Protein AF-A0A916S9A1-F1 (afdb_monomer_lite)

Structure (mmCIF, N/CA/C/O backbone):
data_AF-A0A916S9A1-F1
#
_entry.id   AF-A0A916S9A1-F1
#
loop_
_atom_site.group_PDB
_atom_site.id
_atom_site.type_symbol
_atom_site.label_atom_id
_atom_site.label_alt_id
_atom_site.label_comp_id
_atom_site.label_asym_id
_atom_site.label_entity_id
_atom_site.label_seq_id
_atom_site.pdbx_PDB_ins_code
_atom_site.Cartn_x
_atom_site.Cartn_y
_atom_site.Cartn_z
_atom_site.occupancy
_atom_site.B_iso_or_equiv
_atom_site.auth_seq_id
_atom_site.auth_comp_id
_atom_site.auth_asym_id
_atom_site.auth_atom_id
_atom_site.pdbx_PDB_model_num
ATOM 1 N N . MET A 1 1 ? 25.408 7.866 -15.399 1.00 46.00 1 MET A N 1
ATOM 2 C CA . MET A 1 1 ? 24.540 7.171 -14.432 1.00 46.00 1 MET A CA 1
ATOM 3 C C . MET A 1 1 ? 23.145 7.695 -14.673 1.00 46.00 1 MET A C 1
ATOM 5 O O . MET A 1 1 ? 22.833 8.785 -14.208 1.00 46.00 1 MET A O 1
ATOM 9 N N . ASP A 1 2 ? 22.366 6.996 -15.493 1.00 54.44 2 ASP A N 1
ATOM 10 C CA . ASP A 1 2 ? 20.970 7.356 -15.722 1.00 54.44 2 ASP A CA 1
ATOM 11 C C . ASP A 1 2 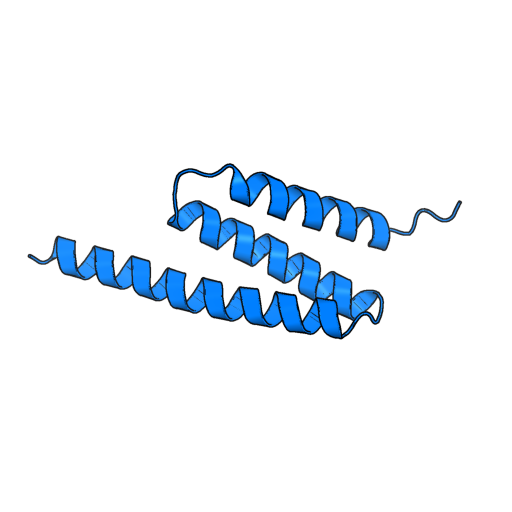? 20.214 7.067 -14.432 1.00 54.44 2 ASP A C 1
ATOM 13 O O . ASP A 1 2 ? 19.957 5.914 -14.092 1.00 54.44 2 ASP A O 1
ATOM 17 N N . ILE A 1 3 ? 19.956 8.119 -13.656 1.00 56.78 3 ILE A N 1
ATOM 18 C CA . ILE A 1 3 ? 19.168 8.022 -12.434 1.00 56.78 3 ILE A CA 1
ATOM 19 C C . ILE A 1 3 ? 17.752 7.661 -12.871 1.00 56.78 3 ILE A C 1
ATOM 21 O O . ILE A 1 3 ? 16.962 8.516 -13.273 1.00 56.78 3 ILE A O 1
ATOM 25 N N . ASN A 1 4 ? 17.452 6.366 -12.844 1.00 76.38 4 ASN A N 1
ATOM 26 C CA . ASN A 1 4 ? 16.144 5.857 -13.190 1.00 76.38 4 ASN A CA 1
ATOM 27 C C . ASN A 1 4 ? 15.202 6.245 -12.052 1.00 76.38 4 ASN A C 1
ATOM 29 O O . ASN A 1 4 ? 15.307 5.734 -10.939 1.00 76.38 4 ASN A O 1
ATOM 33 N N . TRP A 1 5 ? 14.286 7.175 -12.316 1.00 79.50 5 TRP A N 1
ATOM 34 C CA . TRP A 1 5 ? 13.272 7.634 -11.357 1.00 79.50 5 TRP A CA 1
ATOM 35 C C . TRP A 1 5 ? 12.493 6.468 -10.707 1.00 79.50 5 TRP A C 1
ATOM 37 O O . TRP A 1 5 ? 12.003 6.590 -9.586 1.00 79.50 5 TRP A O 1
ATOM 47 N N . LEU A 1 6 ? 12.444 5.319 -11.389 1.00 78.19 6 LEU A N 1
ATOM 48 C CA . LEU A 1 6 ? 11.935 4.039 -10.900 1.00 78.19 6 LEU A CA 1
ATOM 49 C C . LEU A 1 6 ? 12.666 3.530 -9.647 1.00 78.19 6 LEU A C 1
ATOM 51 O O . LEU A 1 6 ? 12.006 3.113 -8.701 1.00 78.19 6 LEU A O 1
ATOM 55 N N . GLU A 1 7 ? 13.997 3.598 -9.579 1.00 80.56 7 GLU A N 1
ATOM 56 C CA . GLU A 1 7 ? 14.748 3.138 -8.398 1.00 80.56 7 GLU A CA 1
ATOM 57 C C . GLU A 1 7 ? 14.423 3.985 -7.162 1.00 80.56 7 GLU A C 1
ATOM 59 O O . GLU A 1 7 ? 14.203 3.455 -6.071 1.00 80.56 7 GLU A O 1
ATOM 64 N N . TRP A 1 8 ? 14.298 5.303 -7.343 1.00 85.25 8 TRP A N 1
ATOM 65 C CA . TRP A 1 8 ? 13.863 6.213 -6.281 1.00 85.25 8 TRP A CA 1
ATOM 66 C C . TRP A 1 8 ? 12.447 5.910 -5.797 1.00 85.25 8 TRP A C 1
ATOM 68 O O . TRP A 1 8 ? 12.186 5.986 -4.596 1.00 85.25 8 TRP A O 1
ATOM 78 N N . LEU A 1 9 ? 11.548 5.520 -6.705 1.00 81.75 9 LEU A N 1
ATOM 79 C CA . LEU A 1 9 ? 10.197 5.087 -6.356 1.00 81.75 9 LEU A CA 1
ATOM 80 C C . LEU A 1 9 ? 10.230 3.819 -5.482 1.00 81.75 9 LEU A C 1
ATOM 82 O O . LEU A 1 9 ? 9.531 3.753 -4.471 1.00 81.75 9 LEU A O 1
ATOM 86 N N . GLY A 1 10 ? 11.086 2.849 -5.821 1.00 79.00 10 GLY A N 1
ATOM 87 C CA . GLY A 1 10 ? 11.303 1.636 -5.028 1.00 79.00 10 GLY A CA 1
ATOM 88 C C . GLY A 1 10 ? 11.871 1.916 -3.629 1.00 79.00 10 GLY A C 1
ATOM 89 O O . GLY A 1 10 ? 11.381 1.363 -2.637 1.00 79.00 10 GLY A O 1
ATOM 90 N N . TYR A 1 11 ? 12.851 2.819 -3.512 1.00 86.12 11 TYR A N 1
ATOM 91 C CA . TYR A 1 11 ? 13.391 3.235 -2.211 1.00 86.12 11 TYR A CA 1
ATOM 92 C C . TYR A 1 11 ? 12.358 3.977 -1.359 1.00 86.12 11 TYR A C 1
ATOM 94 O O . TYR A 1 11 ? 12.223 3.679 -0.170 1.00 86.12 11 TYR A O 1
ATOM 102 N N . LEU A 1 12 ? 11.582 4.885 -1.959 1.00 85.44 12 LEU A N 1
ATOM 103 C CA . LEU A 1 12 ? 10.4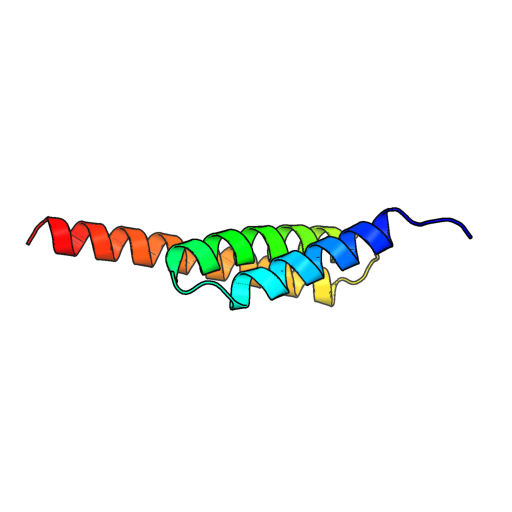86 5.575 -1.275 1.00 85.44 12 LEU A CA 1
ATOM 104 C C . LEU A 1 12 ? 9.432 4.591 -0.765 1.00 85.44 12 LEU A C 1
ATOM 106 O O . LEU A 1 12 ? 9.030 4.672 0.395 1.00 85.44 12 LEU A O 1
ATOM 110 N N . ALA A 1 13 ? 9.019 3.632 -1.595 1.00 79.94 13 ALA A N 1
ATOM 111 C CA . ALA A 1 13 ? 8.046 2.620 -1.203 1.00 79.94 13 ALA A CA 1
ATOM 112 C C . ALA A 1 13 ? 8.562 1.762 -0.030 1.00 79.94 13 ALA A C 1
ATOM 114 O O . ALA A 1 13 ? 7.831 1.528 0.935 1.00 79.94 13 ALA A O 1
ATOM 115 N N . SER A 1 14 ? 9.841 1.370 -0.057 1.00 81.00 14 SER A N 1
ATOM 116 C CA . SER A 1 14 ? 10.496 0.620 1.030 1.00 81.00 14 SER A CA 1
ATOM 117 C C . SER A 1 14 ? 10.513 1.405 2.341 1.00 81.00 14 SER A C 1
ATOM 119 O O . SER A 1 14 ? 10.178 0.866 3.396 1.00 81.00 14 SER A O 1
ATOM 121 N N . LEU A 1 15 ? 10.846 2.697 2.273 1.00 86.75 15 LEU A N 1
ATOM 122 C CA . LEU A 1 15 ? 10.876 3.586 3.431 1.00 86.75 15 LEU A CA 1
ATOM 123 C C . LEU A 1 15 ? 9.481 3.751 4.054 1.00 86.75 15 LEU A C 1
ATOM 125 O O . LEU A 1 15 ? 9.337 3.693 5.273 1.00 86.75 15 LEU A O 1
ATOM 129 N N . ILE A 1 16 ? 8.444 3.908 3.226 1.00 81.25 16 ILE A N 1
ATOM 130 C CA . ILE A 1 16 ? 7.049 4.023 3.679 1.00 81.25 16 ILE A CA 1
ATOM 131 C C . ILE A 1 16 ? 6.615 2.754 4.419 1.00 81.25 16 ILE A C 1
ATOM 133 O O . ILE A 1 16 ? 6.027 2.844 5.500 1.00 81.25 16 ILE A O 1
ATOM 137 N N . VAL A 1 17 ? 6.928 1.574 3.873 1.00 77.62 17 VAL A N 1
ATOM 138 C CA . VAL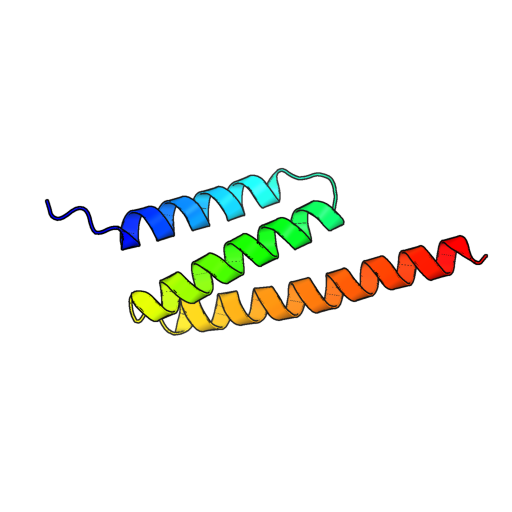 A 1 17 ? 6.623 0.292 4.524 1.00 77.62 17 VAL A CA 1
ATOM 139 C C . VAL A 1 17 ? 7.367 0.177 5.855 1.00 77.62 17 VAL A C 1
ATOM 141 O O . VAL A 1 17 ? 6.749 -0.172 6.860 1.00 77.62 17 VAL A O 1
ATOM 144 N N . LEU A 1 18 ? 8.648 0.550 5.907 1.00 82.56 18 LEU A N 1
ATOM 145 C CA . LEU A 1 18 ? 9.438 0.539 7.139 1.00 82.56 18 LEU A CA 1
ATOM 146 C C . LEU A 1 18 ? 8.826 1.446 8.222 1.00 82.56 18 LEU A C 1
ATOM 148 O O . LEU A 1 18 ? 8.645 1.019 9.360 1.00 82.56 18 LEU A O 1
ATOM 152 N N . ILE A 1 19 ? 8.444 2.675 7.861 1.00 80.62 19 ILE A N 1
ATOM 153 C CA . ILE A 1 19 ? 7.806 3.631 8.781 1.00 80.62 19 ILE A CA 1
ATOM 154 C C . ILE A 1 19 ? 6.441 3.113 9.254 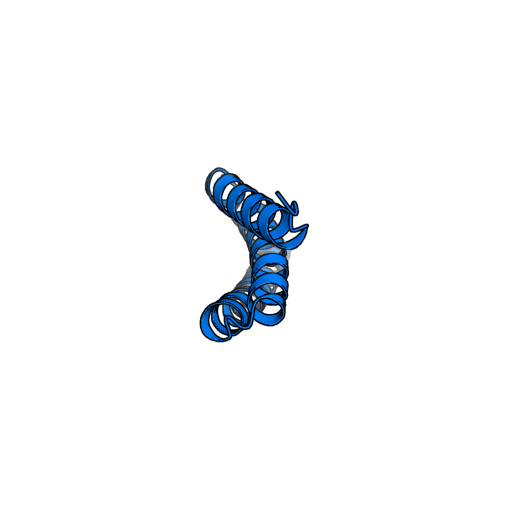1.00 80.62 19 ILE A C 1
ATOM 156 O O . ILE A 1 19 ? 6.067 3.334 10.407 1.00 80.62 19 ILE A O 1
ATOM 160 N N . SER A 1 20 ? 5.704 2.387 8.407 1.00 70.69 20 SER A N 1
ATOM 161 C CA . SER A 1 20 ? 4.411 1.805 8.786 1.00 70.69 20 SER A CA 1
ATOM 162 C C . SER A 1 20 ? 4.525 0.837 9.972 1.00 70.69 20 SER A C 1
ATOM 164 O O . SER A 1 20 ? 3.634 0.817 10.822 1.00 70.69 20 SER A O 1
ATOM 166 N N . LEU A 1 21 ? 5.644 0.107 10.080 1.00 74.62 21 LEU A N 1
ATOM 167 C CA . LEU A 1 21 ? 5.901 -0.850 11.163 1.00 74.62 21 LEU A CA 1
ATOM 168 C C . LEU A 1 21 ? 6.148 -0.172 12.515 1.00 74.62 21 LEU A C 1
ATOM 170 O O . LEU A 1 21 ? 5.960 -0.797 13.554 1.00 74.62 21 LEU A O 1
ATOM 174 N N . LEU A 1 22 ? 6.532 1.106 12.518 1.00 77.88 22 LEU A N 1
ATOM 175 C CA . LEU A 1 22 ? 6.781 1.877 13.739 1.00 77.88 22 LEU A CA 1
ATOM 176 C C . LEU A 1 22 ? 5.489 2.451 14.352 1.00 77.88 22 LEU A C 1
ATOM 178 O O . LEU A 1 22 ? 5.527 3.084 15.408 1.00 77.88 22 LEU A O 1
ATOM 182 N N . MET A 1 23 ? 4.331 2.264 13.710 1.00 74.81 23 MET A N 1
ATOM 183 C CA . MET A 1 23 ? 3.074 2.857 14.162 1.00 74.81 23 MET A CA 1
ATOM 184 C C . MET A 1 23 ? 2.338 1.999 15.190 1.00 74.81 23 MET A C 1
ATOM 186 O O . MET A 1 23 ? 1.961 0.864 14.929 1.00 74.81 23 MET A O 1
ATOM 190 N N . SER A 1 24 ? 2.018 2.606 16.336 1.00 67.69 24 SER A N 1
ATOM 191 C CA . SER A 1 24 ? 1.276 1.954 17.428 1.00 67.69 24 SER A CA 1
ATOM 192 C C . SER A 1 24 ? -0.232 1.794 17.149 1.00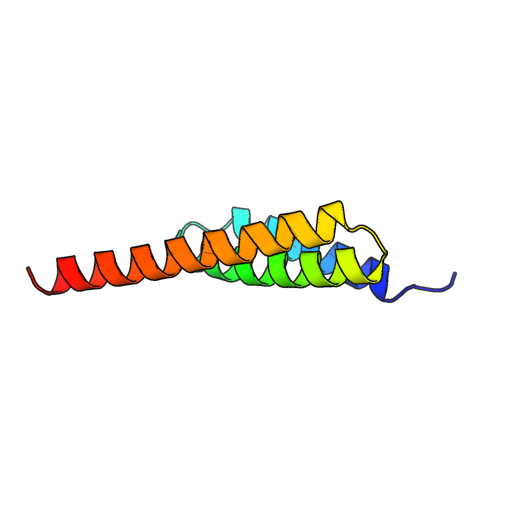 67.69 24 SER A C 1
ATOM 194 O O . SER A 1 24 ? -0.893 0.928 17.715 1.00 67.69 24 SER A O 1
ATOM 196 N N . SER A 1 25 ? -0.803 2.595 16.241 1.00 73.44 25 SER A N 1
ATOM 197 C CA . SER A 1 25 ? -2.230 2.511 15.901 1.00 73.44 25 SER A CA 1
ATOM 198 C C . SER A 1 25 ? -2.467 1.576 14.716 1.00 73.44 25 SER A C 1
ATOM 200 O O . SER A 1 25 ? -2.066 1.886 13.595 1.00 73.44 25 SER A O 1
ATOM 202 N N . ILE A 1 26 ? -3.205 0.484 14.944 1.00 75.31 26 ILE A N 1
ATOM 203 C CA . ILE A 1 26 ? -3.571 -0.519 13.923 1.00 75.31 26 ILE A CA 1
ATOM 204 C C . ILE A 1 26 ? -4.270 0.125 12.713 1.00 75.31 26 ILE A C 1
ATOM 206 O O . ILE A 1 26 ? -4.032 -0.266 11.572 1.00 75.31 26 ILE A O 1
ATOM 210 N N . LEU A 1 27 ? -5.104 1.144 12.943 1.00 76.94 27 LEU A N 1
ATOM 211 C CA . LEU A 1 27 ? -5.786 1.895 11.884 1.00 76.94 27 LEU A CA 1
ATOM 212 C C . LEU A 1 27 ? -4.807 2.694 11.015 1.00 76.94 27 LEU A C 1
ATOM 214 O O . LEU A 1 27 ? -4.874 2.613 9.790 1.00 76.94 27 LEU A O 1
ATOM 218 N N . LYS A 1 28 ? -3.876 3.432 11.637 1.00 77.69 28 LYS A N 1
ATOM 219 C CA . LYS A 1 28 ? -2.856 4.209 10.909 1.00 77.69 28 LYS A CA 1
ATOM 220 C C . LYS A 1 28 ? -1.887 3.293 10.160 1.00 77.69 28 LYS A C 1
ATOM 222 O O . LYS A 1 28 ? -1.578 3.558 9.003 1.00 77.69 28 LYS A O 1
ATOM 227 N N . LEU A 1 29 ? -1.488 2.184 10.786 1.00 80.44 29 LEU A N 1
ATOM 228 C CA . LEU A 1 29 ? -0.634 1.168 10.175 1.00 80.44 29 LEU A CA 1
ATOM 229 C C . LEU A 1 29 ? -1.273 0.611 8.902 1.00 80.44 29 LEU A C 1
ATOM 231 O O . LEU A 1 29 ? -0.625 0.571 7.861 1.00 80.44 29 LEU A O 1
ATOM 235 N N . ARG A 1 30 ? -2.559 0.244 8.947 1.00 82.31 30 ARG A N 1
ATOM 236 C CA . ARG A 1 30 ? -3.263 -0.294 7.774 1.00 82.31 30 ARG A CA 1
ATOM 237 C C . ARG A 1 30 ? -3.371 0.713 6.638 1.00 82.31 30 ARG A C 1
ATOM 239 O O . ARG A 1 30 ? -3.134 0.327 5.502 1.00 82.31 30 ARG A O 1
ATOM 246 N N . TRP A 1 31 ? -3.660 1.981 6.929 1.00 82.62 31 TRP A N 1
ATOM 247 C CA . TRP A 1 31 ? -3.705 3.033 5.908 1.00 82.62 31 TRP A CA 1
ATOM 248 C C . TRP A 1 31 ? -2.362 3.225 5.201 1.00 82.62 31 TRP A C 1
ATOM 250 O O . TRP A 1 31 ? -2.303 3.219 3.973 1.00 82.62 31 TRP A O 1
ATOM 260 N N . ILE A 1 32 ? -1.274 3.346 5.961 1.00 85.44 32 ILE A N 1
ATOM 261 C CA . ILE A 1 32 ? 0.057 3.573 5.384 1.00 85.44 32 ILE A CA 1
ATOM 262 C C . ILE A 1 32 ? 0.551 2.338 4.651 1.00 85.44 32 ILE A C 1
ATOM 264 O O . ILE A 1 32 ? 1.097 2.460 3.559 1.00 85.44 32 ILE A O 1
ATOM 268 N N . ASN A 1 33 ? 0.307 1.150 5.201 1.00 86.38 33 ASN A N 1
ATOM 269 C CA . ASN A 1 33 ? 0.679 -0.090 4.544 1.00 86.38 33 ASN A CA 1
ATOM 270 C C . ASN A 1 33 ? -0.104 -0.279 3.233 1.00 86.38 33 ASN A C 1
ATOM 272 O O . ASN A 1 33 ? 0.456 -0.775 2.264 1.00 86.38 33 ASN A O 1
ATOM 276 N N . MET A 1 34 ? -1.362 0.177 3.150 1.00 86.31 34 MET A N 1
ATOM 277 C CA . MET A 1 34 ? -2.154 0.177 1.912 1.00 86.31 34 MET A CA 1
ATOM 278 C C . MET A 1 34 ? -1.591 1.145 0.857 1.00 86.31 34 MET A C 1
ATOM 280 O O . MET A 1 34 ? -1.514 0.793 -0.315 1.00 86.31 34 MET A O 1
ATOM 284 N N . ILE A 1 35 ? -1.136 2.334 1.266 1.00 88.88 35 ILE A N 1
ATOM 285 C CA . ILE A 1 35 ? -0.480 3.299 0.366 1.00 88.88 35 ILE A CA 1
ATOM 286 C C . ILE A 1 35 ? 0.877 2.760 -0.111 1.00 88.88 35 ILE A C 1
ATOM 288 O O . ILE A 1 35 ? 1.155 2.761 -1.309 1.00 88.88 35 ILE A O 1
ATOM 292 N N . GLY A 1 36 ? 1.703 2.261 0.813 1.00 87.00 36 GLY A N 1
ATOM 293 C CA . GLY A 1 36 ? 3.025 1.707 0.517 1.00 87.00 36 GLY A CA 1
ATOM 294 C C . GLY A 1 36 ? 2.955 0.491 -0.403 1.00 87.00 36 GLY A C 1
ATOM 295 O O . GLY A 1 36 ? 3.675 0.436 -1.396 1.00 87.00 36 GLY A O 1
ATOM 296 N N . SER A 1 37 ? 2.036 -0.441 -0.135 1.00 88.62 37 SER A N 1
ATOM 297 C CA . SER A 1 37 ? 1.795 -1.589 -1.020 1.00 88.62 37 SER A CA 1
ATOM 298 C C . SER A 1 37 ? 1.174 -1.177 -2.359 1.00 88.62 37 SER A C 1
ATOM 300 O O . SER A 1 37 ? 1.581 -1.697 -3.389 1.00 88.62 37 SER A O 1
ATOM 302 N N . GLY A 1 38 ? 0.281 -0.185 -2.420 1.00 91.19 38 GLY A N 1
ATOM 303 C CA . GLY A 1 38 ? -0.209 0.348 -3.700 1.00 91.19 38 GLY A CA 1
ATOM 304 C C . GLY A 1 38 ? 0.919 0.898 -4.584 1.00 91.19 38 GLY A C 1
ATOM 305 O O . GLY A 1 38 ? 1.011 0.558 -5.765 1.00 91.19 38 GLY A O 1
ATOM 306 N N . LEU A 1 39 ? 1.830 1.676 -3.992 1.00 88.38 39 LEU A N 1
ATOM 307 C CA . LEU A 1 39 ? 3.029 2.191 -4.663 1.00 88.38 39 LEU A CA 1
ATOM 308 C C . LEU A 1 39 ? 3.974 1.066 -5.101 1.00 88.38 39 LEU A C 1
ATOM 310 O O . LEU A 1 39 ? 4.425 1.058 -6.244 1.00 88.38 39 LEU A O 1
ATOM 314 N N . PHE A 1 40 ? 4.237 0.088 -4.231 1.00 85.19 40 PHE A N 1
ATOM 315 C CA . PHE A 1 40 ? 5.064 -1.077 -4.562 1.00 85.19 40 PHE A CA 1
ATOM 316 C C . PHE A 1 40 ? 4.452 -1.958 -5.649 1.00 85.19 40 PHE A C 1
ATOM 318 O O . PHE A 1 40 ? 5.174 -2.554 -6.445 1.00 85.19 40 PHE A O 1
ATOM 325 N N . SER A 1 41 ? 3.125 -2.057 -5.680 1.00 91.06 41 SER A N 1
ATOM 326 C CA . SER A 1 41 ? 2.407 -2.795 -6.707 1.00 91.06 41 SER A CA 1
ATOM 327 C C . SER A 1 41 ? 2.607 -2.132 -8.068 1.00 91.06 41 SER A C 1
ATOM 329 O O . SER A 1 41 ? 3.051 -2.787 -9.011 1.00 91.06 41 SER A O 1
ATOM 331 N N . LEU A 1 42 ? 2.390 -0.812 -8.142 1.00 89.81 42 LEU A N 1
ATOM 332 C CA . LEU A 1 42 ? 2.631 -0.018 -9.346 1.00 89.81 42 LEU A CA 1
ATOM 333 C C . LEU A 1 42 ? 4.095 -0.121 -9.796 1.00 89.81 42 LEU A C 1
ATOM 335 O O . LEU A 1 42 ? 4.359 -0.388 -10.965 1.00 89.81 42 LEU A O 1
ATOM 339 N N . TYR A 1 43 ? 5.036 0.008 -8.858 1.00 85.62 43 TYR A N 1
ATOM 340 C CA . TYR A 1 43 ? 6.462 -0.189 -9.107 1.00 85.62 43 TYR A CA 1
ATOM 341 C C . TYR A 1 43 ? 6.753 -1.565 -9.716 1.00 85.62 43 TYR A C 1
ATOM 343 O O . TYR A 1 43 ? 7.393 -1.649 -10.760 1.00 85.62 43 TYR A O 1
ATOM 351 N N . GLY A 1 44 ? 6.241 -2.636 -9.099 1.00 86.94 44 GLY A N 1
ATOM 352 C CA . GLY A 1 44 ? 6.439 -4.014 -9.543 1.00 86.94 44 GLY A CA 1
ATOM 353 C C . GLY A 1 44 ? 5.951 -4.250 -10.971 1.00 86.94 44 GLY A C 1
ATOM 354 O O . GLY A 1 44 ? 6.647 -4.894 -11.751 1.00 86.94 44 GLY A O 1
ATOM 355 N N . PHE A 1 45 ? 4.807 -3.675 -11.349 1.00 89.69 45 PHE A N 1
ATOM 356 C CA . PHE A 1 45 ? 4.333 -3.732 -12.734 1.00 89.69 45 PHE A CA 1
ATOM 357 C C . PHE A 1 45 ? 5.216 -2.927 -13.692 1.00 89.69 45 PHE A C 1
ATOM 359 O O . PHE A 1 45 ? 5.516 -3.413 -14.780 1.00 89.69 45 PHE A O 1
ATOM 366 N N . LEU A 1 46 ? 5.673 -1.738 -13.286 1.00 86.25 46 LEU A N 1
ATOM 367 C CA . LEU A 1 46 ? 6.527 -0.879 -14.112 1.00 86.25 46 LEU A CA 1
ATOM 368 C C . LEU A 1 46 ? 7.901 -1.500 -14.404 1.00 86.25 46 LEU A C 1
ATOM 370 O O . LEU A 1 46 ? 8.403 -1.348 -15.513 1.00 86.25 46 LEU A O 1
ATOM 374 N N . ILE A 1 47 ? 8.496 -2.222 -13.449 1.00 85.69 47 ILE A N 1
ATOM 375 C CA . ILE A 1 47 ? 9.787 -2.909 -13.644 1.00 85.69 47 ILE A CA 1
ATOM 376 C C . ILE A 1 47 ? 9.648 -4.319 -14.245 1.00 85.69 47 ILE A C 1
ATOM 378 O O . ILE A 1 47 ? 10.633 -5.047 -14.344 1.00 85.69 47 ILE A O 1
ATOM 382 N N . GLY A 1 48 ? 8.430 -4.747 -14.596 1.00 86.25 48 GLY A N 1
ATOM 383 C CA . GLY A 1 48 ? 8.155 -6.098 -15.100 1.00 86.25 48 GLY A CA 1
ATOM 384 C C . GLY A 1 48 ? 8.229 -7.208 -14.039 1.00 86.25 48 GLY A C 1
ATOM 385 O O . GLY A 1 48 ? 8.091 -8.388 -14.360 1.00 86.25 48 GLY A O 1
ATOM 386 N N . ALA A 1 49 ? 8.393 -6.861 -12.763 1.00 89.56 49 ALA A N 1
ATOM 387 C CA . ALA A 1 49 ? 8.368 -7.789 -11.639 1.00 89.56 49 ALA A CA 1
ATOM 388 C C . ALA A 1 49 ? 6.921 -8.119 -11.236 1.00 89.56 49 ALA A C 1
ATOM 390 O O . ALA A 1 49 ? 6.431 -7.719 -10.174 1.00 89.56 49 ALA A O 1
ATOM 391 N N . LEU A 1 50 ? 6.242 -8.908 -12.074 1.00 90.19 50 LEU A N 1
ATOM 392 C CA . LEU A 1 50 ? 4.873 -9.382 -11.835 1.00 90.19 50 LEU A CA 1
ATOM 393 C C . LEU A 1 50 ? 4.637 -9.961 -10.423 1.00 90.19 50 LEU A C 1
ATOM 395 O O . LEU A 1 50 ? 3.615 -9.614 -9.830 1.00 90.19 50 LEU A O 1
ATOM 399 N N . PRO A 1 51 ? 5.546 -10.767 -9.828 1.00 89.12 51 PRO A N 1
ATOM 400 C CA . PRO A 1 51 ? 5.346 -11.285 -8.473 1.00 89.12 51 PRO A CA 1
ATOM 401 C C . PRO A 1 51 ? 5.226 -10.172 -7.424 1.00 89.12 51 PRO A C 1
ATOM 403 O O . PRO A 1 51 ? 4.363 -10.238 -6.553 1.00 89.12 51 PRO A O 1
ATOM 406 N N . VAL A 1 52 ? 6.049 -9.123 -7.536 1.00 88.25 52 VAL A N 1
ATOM 407 C CA . VAL A 1 52 ? 6.034 -7.966 -6.624 1.00 88.25 52 VAL A CA 1
ATOM 408 C C . VAL A 1 52 ? 4.745 -7.172 -6.806 1.00 88.25 52 VAL A C 1
ATOM 410 O O . VAL A 1 52 ? 4.096 -6.823 -5.818 1.00 88.25 52 VAL A O 1
ATOM 413 N N . GLY A 1 53 ? 4.354 -6.942 -8.064 1.00 91.81 53 GLY A N 1
ATOM 414 C CA . GLY A 1 53 ? 3.117 -6.258 -8.432 1.00 91.81 53 GLY A CA 1
ATOM 415 C C . GLY A 1 53 ? 1.888 -6.928 -7.819 1.00 91.81 53 GLY A C 1
ATOM 416 O O . GLY A 1 53 ? 1.141 -6.298 -7.070 1.00 91.81 53 GLY A O 1
ATOM 417 N N . ILE A 1 54 ? 1.725 -8.227 -8.078 1.00 93.31 54 ILE A N 1
ATOM 418 C CA . ILE A 1 54 ? 0.577 -9.033 -7.642 1.00 93.31 54 ILE A CA 1
ATOM 419 C C . ILE A 1 54 ? 0.542 -9.193 -6.119 1.00 93.31 54 ILE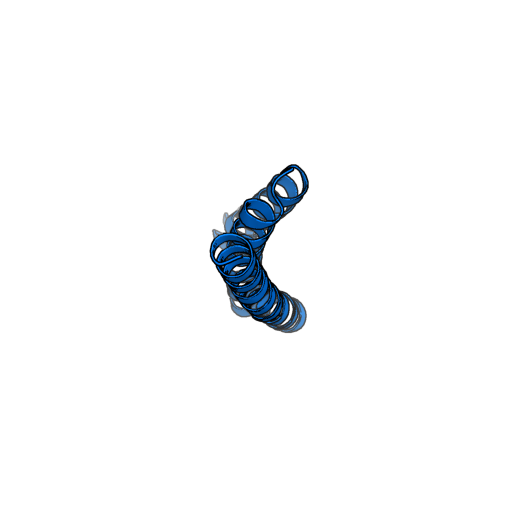 A C 1
ATOM 421 O O . ILE A 1 54 ? -0.520 -9.030 -5.518 1.00 93.31 54 ILE A O 1
ATOM 425 N N . MET A 1 55 ? 1.681 -9.476 -5.476 1.00 92.88 55 MET A N 1
ATOM 426 C CA . MET A 1 55 ? 1.731 -9.640 -4.019 1.00 92.88 55 MET A CA 1
ATOM 427 C C . MET A 1 55 ? 1.278 -8.374 -3.297 1.00 92.88 55 MET A C 1
ATOM 429 O O . MET A 1 55 ? 0.423 -8.430 -2.413 1.00 92.88 55 MET A O 1
ATOM 433 N N . ASN A 1 56 ? 1.797 -7.219 -3.712 1.00 90.31 56 ASN A N 1
ATOM 434 C CA . ASN A 1 56 ? 1.439 -5.949 -3.098 1.00 90.31 56 ASN A CA 1
ATOM 435 C C . ASN A 1 56 ? -0.002 -5.527 -3.413 1.00 90.31 56 ASN A C 1
ATOM 437 O O . ASN A 1 56 ? -0.677 -4.972 -2.550 1.00 90.31 56 ASN A O 1
ATOM 441 N N . LEU A 1 57 ? -0.515 -5.871 -4.595 1.00 92.69 57 LEU A N 1
ATOM 442 C CA . LEU A 1 57 ? -1.926 -5.682 -4.935 1.00 92.69 57 LEU A CA 1
ATOM 443 C C . LEU A 1 57 ? -2.841 -6.502 -4.004 1.00 92.69 57 LEU A C 1
ATOM 445 O O . LEU A 1 57 ? -3.848 -5.997 -3.510 1.00 92.69 57 LEU A O 1
ATOM 449 N N . GLY A 1 58 ? -2.458 -7.742 -3.685 1.00 92.56 58 GLY A N 1
ATOM 450 C CA . GLY A 1 58 ? -3.145 -8.565 -2.687 1.00 92.56 58 GLY A CA 1
ATOM 451 C C . GLY A 1 58 ? -3.129 -7.941 -1.287 1.00 92.56 58 GLY A C 1
ATOM 452 O O . GLY A 1 58 ? -4.158 -7.913 -0.610 1.00 92.56 58 GLY A O 1
ATOM 453 N N . ILE A 1 59 ? -1.992 -7.372 -0.870 1.00 89.19 59 ILE A N 1
ATOM 454 C CA . ILE A 1 59 ? -1.860 -6.664 0.414 1.00 89.19 59 ILE A CA 1
ATOM 455 C C . ILE A 1 59 ? -2.820 -5.468 0.489 1.00 89.19 59 ILE A C 1
ATOM 457 O O . ILE A 1 59 ? -3.443 -5.266 1.534 1.00 89.19 59 ILE A O 1
ATOM 461 N N . VAL A 1 60 ? -2.995 -4.712 -0.601 1.00 90.81 60 VAL A N 1
ATOM 462 C CA . VAL A 1 60 ? -3.962 -3.602 -0.672 1.00 90.81 60 VAL A CA 1
ATOM 463 C C . VAL A 1 60 ? -5.380 -4.093 -0.373 1.00 90.81 60 VAL A C 1
ATOM 465 O O . VAL A 1 60 ? -6.041 -3.541 0.507 1.00 90.81 60 VAL A O 1
ATOM 468 N N . PHE A 1 61 ? -5.834 -5.160 -1.037 1.00 91.75 61 PHE A N 1
ATOM 469 C CA . PHE A 1 61 ? -7.178 -5.708 -0.820 1.00 91.75 61 PHE A CA 1
ATOM 470 C C . PHE A 1 61 ? -7.382 -6.244 0.598 1.00 91.75 61 PHE A C 1
ATOM 472 O O . PHE A 1 61 ? -8.411 -5.974 1.223 1.00 91.75 61 PHE A O 1
ATOM 479 N N . ILE A 1 62 ? -6.396 -6.968 1.133 1.00 88.25 62 ILE A N 1
ATOM 480 C CA . ILE A 1 62 ? -6.448 -7.491 2.502 1.00 88.25 62 ILE A CA 1
ATOM 481 C C . ILE A 1 62 ? -6.529 -6.332 3.499 1.00 88.25 62 ILE A C 1
ATOM 483 O O . ILE A 1 62 ? -7.388 -6.332 4.384 1.00 88.25 62 ILE A O 1
ATOM 487 N N . ASN A 1 63 ? -5.672 -5.319 3.356 1.00 87.44 63 ASN A N 1
ATOM 488 C CA . ASN A 1 63 ? -5.686 -4.160 4.242 1.00 87.44 63 ASN A CA 1
ATOM 489 C C . ASN A 1 63 ? -7.012 -3.402 4.168 1.00 87.44 63 ASN A C 1
ATOM 491 O O . ASN A 1 63 ? -7.537 -3.050 5.223 1.00 87.44 63 ASN A O 1
ATOM 495 N N . LEU A 1 64 ? -7.588 -3.230 2.974 1.00 88.12 64 LEU A N 1
ATOM 496 C CA . LEU A 1 64 ? -8.895 -2.602 2.789 1.00 88.12 64 LEU A CA 1
ATOM 497 C C . LEU A 1 64 ? -10.008 -3.372 3.516 1.00 88.12 64 LEU A C 1
ATOM 499 O O . LEU A 1 64 ? -10.780 -2.774 4.265 1.00 88.12 64 LEU A O 1
ATOM 503 N N . TYR A 1 65 ? -10.060 -4.698 3.361 1.00 88.19 65 TYR A N 1
ATOM 504 C CA . TYR A 1 65 ? -11.052 -5.540 4.037 1.00 88.19 65 TYR A CA 1
ATOM 505 C C . TYR A 1 65 ? -10.976 -5.403 5.562 1.00 88.19 65 TYR A C 1
ATOM 507 O O . TYR A 1 65 ? -11.982 -5.157 6.232 1.00 88.19 65 TYR A O 1
ATOM 515 N N . TYR A 1 66 ? -9.775 -5.518 6.128 1.00 84.38 66 TYR A N 1
ATOM 516 C CA . TYR A 1 66 ? -9.592 -5.386 7.570 1.00 84.38 66 TYR A CA 1
ATOM 517 C C . TYR A 1 66 ? -9.844 -3.969 8.078 1.00 84.38 66 TYR A C 1
ATOM 519 O O . TYR A 1 66 ? -10.305 -3.813 9.206 1.00 84.38 66 TYR A O 1
ATOM 527 N N . LEU A 1 67 ? -9.540 -2.947 7.276 1.00 84.75 67 LEU A N 1
ATOM 528 C CA . LEU A 1 67 ? -9.827 -1.560 7.612 1.00 84.75 67 LEU A CA 1
ATOM 529 C C . LEU A 1 67 ? -11.339 -1.356 7.752 1.00 84.75 67 LEU A C 1
ATOM 531 O O . LEU A 1 67 ? -11.794 -0.888 8.794 1.00 84.75 67 LEU A O 1
ATOM 535 N N . VAL A 1 68 ? -12.119 -1.796 6.759 1.00 85.44 68 VAL A N 1
ATOM 536 C CA . VAL A 1 68 ? -13.589 -1.760 6.800 1.00 85.44 68 VAL A CA 1
ATOM 537 C C . VAL A 1 68 ? -14.122 -2.553 7.994 1.00 85.44 68 VAL A C 1
ATOM 539 O O . VAL A 1 68 ? -14.988 -2.063 8.716 1.00 85.44 68 VAL A O 1
ATOM 542 N N . LYS A 1 69 ? -13.574 -3.745 8.259 1.00 84.75 69 LYS A N 1
ATOM 543 C CA . LYS A 1 69 ? -13.947 -4.554 9.428 1.00 84.75 69 LYS A CA 1
ATOM 544 C C . LYS A 1 69 ? -13.703 -3.813 10.747 1.00 84.75 69 LYS A C 1
ATOM 546 O O . LYS A 1 69 ? -14.566 -3.852 11.617 1.00 84.75 69 LYS A O 1
ATOM 551 N N . LEU A 1 70 ? -12.563 -3.132 10.895 1.00 83.25 70 LEU A N 1
ATOM 552 C CA . LEU A 1 70 ? -12.237 -2.376 12.110 1.00 83.25 70 LEU A CA 1
ATOM 553 C C . LEU A 1 70 ? -13.188 -1.191 12.319 1.00 83.25 70 LEU A C 1
ATOM 555 O O . LEU A 1 70 ? -13.625 -0.950 13.441 1.00 83.25 70 LEU A O 1
ATOM 559 N N . TYR A 1 71 ? -13.518 -0.463 11.248 1.00 81.06 71 TYR A N 1
ATOM 560 C CA . TYR A 1 71 ? -14.462 0.653 11.325 1.00 81.06 71 TYR A CA 1
ATOM 561 C C . TYR A 1 71 ? -15.874 0.191 11.695 1.00 81.06 71 TYR A C 1
ATOM 563 O O . TYR A 1 71 ? -16.515 0.849 12.509 1.00 81.06 71 TYR A O 1
ATOM 571 N N . ARG A 1 72 ? -16.330 -0.949 11.157 1.00 81.25 72 ARG A N 1
ATOM 572 C CA . ARG A 1 72 ? -17.632 -1.539 11.515 1.00 81.25 72 ARG A CA 1
ATOM 573 C C . ARG A 1 72 ? -17.667 -2.048 12.959 1.00 81.25 72 ARG A C 1
ATOM 575 O O . ARG A 1 72 ? -18.626 -1.791 13.667 1.00 81.25 72 ARG A O 1
ATOM 582 N N . ALA A 1 73 ? -16.600 -2.690 13.433 1.00 77.00 73 ALA A N 1
ATOM 583 C CA . ALA A 1 73 ? -16.523 -3.121 14.832 1.00 77.00 73 ALA A CA 1
ATOM 584 C C . ALA A 1 73 ? -16.595 -1.932 15.809 1.00 77.00 73 ALA A C 1
ATOM 586 O O . ALA A 1 73 ? -17.277 -1.999 16.826 1.00 77.00 73 ALA A O 1
ATOM 587 N N . LYS A 1 74 ? -15.947 -0.810 15.467 1.00 71.75 74 LYS A N 1
ATOM 588 C CA . LYS A 1 74 ? -15.996 0.411 16.279 1.00 71.75 74 LYS A CA 1
ATOM 589 C C . LYS A 1 74 ? -17.378 1.081 16.276 1.00 71.75 74 LYS A C 1
ATOM 591 O O . LYS A 1 74 ? -17.726 1.730 17.256 1.00 71.75 74 LYS A O 1
ATOM 596 N N . SER A 1 75 ? -18.151 0.969 15.190 1.00 70.38 75 SER A N 1
ATOM 597 C CA . SER A 1 75 ? -19.523 1.498 15.158 1.00 70.38 75 SER A CA 1
ATOM 598 C C . SER A 1 75 ? -20.494 0.664 15.990 1.00 70.38 75 SER A C 1
ATOM 600 O O . SER A 1 75 ? -21.410 1.237 16.568 1.00 70.38 75 SER A O 1
ATOM 602 N N . ASP A 1 76 ? -20.275 -0.649 16.082 1.00 65.94 76 ASP A N 1
ATOM 603 C CA . ASP A 1 76 ? -21.135 -1.549 16.858 1.00 65.94 76 ASP A CA 1
ATOM 604 C C . ASP A 1 76 ? -20.925 -1.375 18.376 1.00 65.94 76 ASP A C 1
ATOM 606 O O . ASP A 1 76 ? -21.898 -1.373 19.123 1.00 65.94 76 ASP A O 1
ATOM 610 N N . GLU A 1 77 ? -19.689 -1.130 18.836 1.00 62.53 77 GLU A N 1
ATOM 611 C CA . GLU A 1 77 ? -19.407 -0.777 20.244 1.00 62.53 77 GLU A CA 1
ATOM 612 C C . GLU A 1 77 ? -19.962 0.597 20.655 1.00 62.53 77 GLU A C 1
ATOM 614 O O . GLU A 1 77 ? -20.236 0.815 21.827 1.00 62.53 77 GLU A O 1
ATOM 619 N N . ALA A 1 78 ? -20.129 1.537 19.719 1.00 58.56 78 ALA A N 1
ATOM 620 C CA . ALA A 1 78 ? -20.661 2.873 20.016 1.00 58.56 78 ALA A CA 1
ATOM 621 C C . ALA A 1 78 ? -22.202 2.918 20.108 1.00 58.56 78 ALA A C 1
ATOM 623 O O . ALA A 1 78 ? -22.761 3.953 20.470 1.00 58.56 78 ALA A O 1
ATOM 624 N N . LEU A 1 79 ? -22.873 1.826 19.726 1.00 58.69 79 LEU A N 1
ATOM 625 C CA . LEU A 1 79 ? -24.330 1.646 19.747 1.00 58.69 79 LEU A CA 1
ATOM 626 C C . LEU A 1 79 ? -24.807 0.736 20.897 1.00 58.69 79 LEU A C 1
ATOM 628 O O . LEU A 1 79 ? -26.016 0.538 21.033 1.00 58.69 79 LEU A O 1
ATOM 632 N N . GLN A 1 80 ? -23.878 0.192 21.693 1.00 50.12 80 GLN A N 1
ATOM 633 C CA . GLN A 1 80 ? -24.135 -0.516 22.955 1.00 50.12 80 GLN A CA 1
ATOM 634 C C . GLN A 1 80 ? -23.951 0.428 24.144 1.00 50.12 80 GLN A C 1
ATOM 636 O O . GLN A 1 80 ? -24.724 0.272 25.115 1.00 50.12 80 GLN A O 1
#

Secondary structure (DSSP, 8-state):
----HHHHHHHHHHHHHHHHHT-S-HHHHHHHHHHHHHHHHHHHHHTT-HHHHHHHHHHHHHHHHHHHHHHHHHHHHTT-

Organism: NCBI:txid1274357

Foldseek 3Di:
DPPDVLVVLVVVLVVLLVVLVVDPDPLSSLVSLLVSLCSQLVSCVVVVVNVSNVVSVVSNVVSVVVNVVVVVVVVVVVVD

Radius of gyration: 15.37 Å; chains: 1; bounding box: 49×19×39 Å

Sequence (80 aa):
MDINWLEWLGYLASLIVLISLLMSSILKLRWINMIGSGLFSLYGFLIGALPVGIMNLGIVFINLYYLVKLYRAKSDEALQ

pLDDT: mean 81.21, std 10.17, range [46.0, 93.31]